Protein AF-A0A7S2RKH6-F1 (afdb_monomer)

Solvent-accessible surface area (backbone atoms only — not comparable to full-atom values): 11356 Å² total; per-residue (Å²): 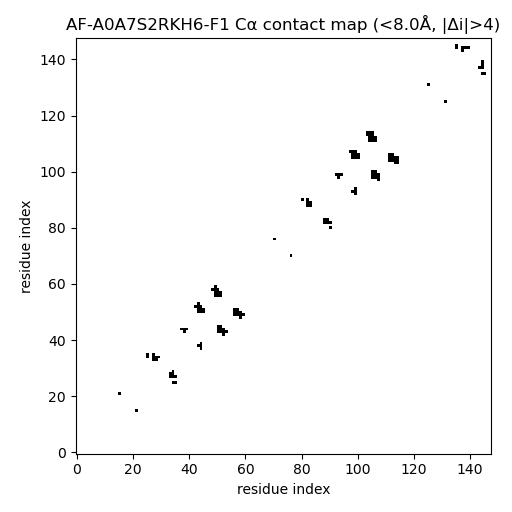131,78,86,83,70,88,76,87,88,72,98,67,88,88,84,88,81,69,94,60,96,80,84,89,86,78,84,54,61,90,87,86,85,40,72,87,82,85,84,50,97,89,58,56,44,73,57,98,70,30,36,43,47,93,96,44,76,44,77,74,89,78,85,91,75,97,77,86,87,82,87,80,68,90,62,96,80,85,89,86,81,87,55,57,89,82,78,85,36,68,90,83,86,83,43,96,90,58,57,42,68,58,86,73,32,40,39,50,94,94,46,78,44,71,70,88,76,87,89,78,94,79,86,89,85,87,80,69,95,61,94,81,84,87,87,82,85,68,75,92,87,56,100,76,60,91,83,129

pLDDT: mean 89.84, std 10.4, range [56.56, 98.19]

Secondary structure (DSSP, 8-state):
--TT-S----SS------SS-------PPSSSSS------SSS-EEETTEEEETTEEE--S----SS------SS-------PPTTTTSPPP---SSS-EEETTEEEETTEEE--S----SS------SS-------PPTTSTTS---

Organism: NCBI:txid96639

Radius of gyration: 27.75 Å; Cα contacts (8 Å, |Δi|>4): 72; chains: 1; bounding box: 60×33×78 Å

Mean predicted aligned error: 8.15 Å

Structure (mmCIF, N/CA/C/O backbone):
data_AF-A0A7S2RKH6-F1
#
_entry.id   AF-A0A7S2RKH6-F1
#
loop_
_atom_site.group_PDB
_atom_site.id
_atom_site.type_symbol
_atom_site.label_atom_id
_atom_site.label_alt_id
_atom_site.label_comp_id
_atom_site.label_asym_id
_atom_site.label_entity_id
_atom_site.label_seq_id
_atom_site.pdbx_PDB_ins_code
_atom_site.Cartn_x
_atom_site.Cartn_y
_atom_site.Cartn_z
_atom_site.occupancy
_atom_site.B_iso_or_equiv
_atom_site.auth_seq_id
_atom_site.auth_comp_id
_atom_site.auth_asym_id
_atom_site.auth_atom_id
_atom_site.pdbx_PDB_model_num
ATOM 1 N N . ALA A 1 1 ? -34.107 -0.001 30.013 1.00 65.44 1 ALA A N 1
ATOM 2 C CA . ALA A 1 1 ? -33.206 1.043 29.487 1.00 65.44 1 ALA A CA 1
ATOM 3 C C . ALA A 1 1 ? -32.558 1.769 30.657 1.00 65.44 1 ALA A C 1
ATOM 5 O O . ALA A 1 1 ? -33.254 2.081 31.615 1.00 65.44 1 ALA A O 1
ATOM 6 N N . LEU A 1 2 ? -31.252 2.020 30.593 1.00 78.12 2 LEU A N 1
ATOM 7 C CA . LEU A 1 2 ? -30.513 2.836 31.565 1.00 78.12 2 LEU A CA 1
ATOM 8 C C . LEU A 1 2 ? -30.603 4.318 31.151 1.00 78.12 2 LEU A C 1
ATOM 10 O O . LEU A 1 2 ? -29.608 4.949 30.822 1.00 78.12 2 LEU A O 1
ATOM 14 N N . SER A 1 3 ? -31.819 4.862 31.078 1.00 84.69 3 SER A N 1
ATOM 15 C CA . SER A 1 3 ? -32.124 6.112 30.358 1.00 84.69 3 SER A CA 1
ATOM 16 C C . SER A 1 3 ? -31.669 7.414 31.035 1.00 84.69 3 SER A C 1
ATOM 18 O O . SER A 1 3 ? -31.845 8.477 30.455 1.00 84.69 3 SER A O 1
ATOM 20 N N . ALA A 1 4 ? -31.112 7.354 32.246 1.00 89.50 4 ALA A N 1
ATOM 21 C CA . ALA A 1 4 ? -30.612 8.519 32.987 1.00 89.50 4 ALA A CA 1
ATOM 22 C C . ALA A 1 4 ? -29.146 8.363 33.437 1.00 89.50 4 ALA A C 1
ATOM 24 O O . ALA A 1 4 ? -28.660 9.149 34.247 1.00 89.50 4 ALA A O 1
ATOM 25 N N . VAL A 1 5 ? -28.445 7.334 32.948 1.00 88.19 5 VAL A N 1
ATOM 26 C CA . VAL A 1 5 ? -27.036 7.111 33.290 1.00 88.19 5 VAL A CA 1
ATOM 27 C C . VAL A 1 5 ? -26.170 8.089 32.506 1.00 88.19 5 VAL A C 1
ATOM 29 O O . VAL A 1 5 ? -26.175 8.080 31.279 1.00 88.19 5 VAL A O 1
ATOM 32 N N . THR A 1 6 ? -25.424 8.928 33.221 1.00 89.19 6 THR A N 1
ATOM 33 C CA . THR A 1 6 ? -24.491 9.905 32.637 1.00 89.19 6 THR A CA 1
ATOM 34 C C . THR A 1 6 ? -23.046 9.411 32.628 1.00 89.19 6 THR A C 1
ATOM 36 O O . THR A 1 6 ? -22.242 9.887 31.833 1.00 89.19 6 THR A O 1
ATOM 39 N N . SER A 1 7 ? -22.710 8.442 33.482 1.00 90.25 7 SER A N 1
ATOM 40 C CA . SER A 1 7 ? -21.422 7.754 33.492 1.00 90.25 7 SER A CA 1
ATOM 41 C C . SER A 1 7 ? -21.580 6.325 34.010 1.00 90.25 7 SER A C 1
ATOM 43 O O . SER A 1 7 ? -22.392 6.047 34.893 1.00 90.25 7 SER A O 1
ATOM 45 N N . LEU A 1 8 ? -20.796 5.409 33.448 1.00 90.00 8 LEU A N 1
ATOM 46 C CA . LEU A 1 8 ? -20.695 4.026 33.899 1.00 90.00 8 LEU A CA 1
ATOM 47 C C . LEU A 1 8 ? -19.213 3.691 34.052 1.00 90.00 8 LEU A C 1
ATOM 49 O O . LEU A 1 8 ? -18.454 3.814 33.096 1.00 90.00 8 LEU A O 1
ATOM 53 N N . ALA A 1 9 ? -18.810 3.281 35.252 1.00 92.31 9 ALA A N 1
ATOM 54 C CA . ALA A 1 9 ? -17.464 2.804 35.534 1.00 92.31 9 ALA A CA 1
ATOM 55 C C . ALA A 1 9 ? -17.520 1.308 35.857 1.00 92.31 9 ALA A C 1
ATOM 57 O O . ALA A 1 9 ? -18.330 0.880 36.680 1.00 92.31 9 ALA A O 1
ATOM 58 N N . ALA A 1 10 ? -16.649 0.527 35.224 1.00 92.69 10 ALA A N 1
ATOM 59 C CA . ALA A 1 10 ? -16.439 -0.883 35.521 1.00 92.69 10 ALA A CA 1
ATOM 60 C C . ALA A 1 10 ? -14.973 -1.085 35.921 1.00 92.69 10 ALA A C 1
ATOM 62 O O . ALA A 1 10 ? -14.078 -0.522 35.297 1.00 92.69 10 ALA A O 1
ATOM 63 N N . SER A 1 11 ? -14.718 -1.871 36.968 1.00 95.00 11 SER A N 1
ATOM 64 C CA . SER A 1 11 ? -13.356 -2.226 37.400 1.00 95.00 11 SER A CA 1
ATOM 65 C C . SER A 1 11 ? -12.803 -3.474 36.702 1.00 95.00 11 SER A C 1
ATOM 67 O O . SER A 1 11 ? -11.705 -3.913 37.025 1.00 95.00 11 SER A O 1
ATOM 69 N N . GLY A 1 12 ? -13.583 -4.079 35.805 1.00 94.62 12 GLY A N 1
ATOM 70 C CA . GLY A 1 12 ? -13.224 -5.271 35.044 1.00 94.62 12 GLY A CA 1
ATOM 71 C C . GLY A 1 12 ? -13.789 -5.202 33.630 1.00 94.62 12 GLY A C 1
ATOM 72 O O . GLY A 1 12 ? -14.069 -4.115 33.123 1.00 94.62 12 GLY A O 1
ATOM 73 N N . ASP A 1 13 ? -13.970 -6.368 33.019 1.00 94.38 13 ASP A N 1
ATOM 74 C CA . ASP A 1 13 ? -14.359 -6.472 31.615 1.00 94.38 13 ASP A CA 1
ATOM 75 C C . ASP A 1 13 ? -15.794 -6.002 31.353 1.00 94.38 13 ASP A C 1
ATOM 77 O O . ASP A 1 13 ? -16.709 -6.177 32.164 1.00 94.38 13 ASP A O 1
ATOM 81 N N . PHE A 1 14 ? -15.998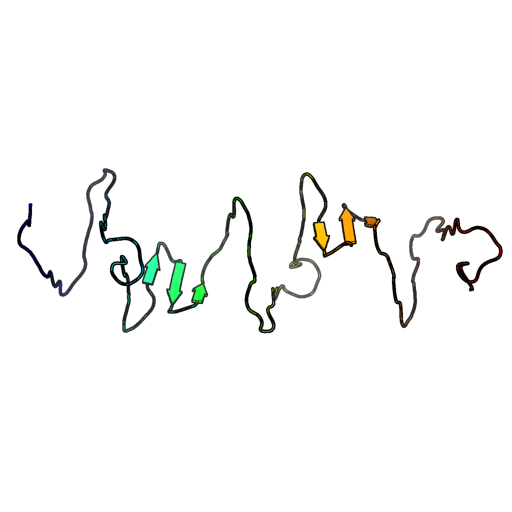 -5.465 30.153 1.00 93.31 14 PHE A N 1
ATOM 82 C CA . PHE A 1 14 ? -17.314 -5.245 29.572 1.00 93.31 14 PHE A CA 1
ATOM 83 C C . PHE A 1 14 ? -17.579 -6.342 28.534 1.00 93.31 14 PHE A C 1
ATOM 85 O O . PHE A 1 14 ? -16.880 -6.418 27.527 1.00 93.31 14 PHE A O 1
ATOM 92 N N . SER A 1 15 ? -18.564 -7.210 28.785 1.00 93.94 15 SER A N 1
ATOM 93 C CA . SER A 1 15 ? -18.824 -8.393 27.957 1.00 93.94 15 SER A CA 1
ATOM 94 C C . SER A 1 15 ? -20.173 -8.308 27.242 1.00 93.94 15 SER A C 1
ATOM 96 O O . SER A 1 15 ? -21.211 -8.082 27.865 1.00 93.94 15 SER A O 1
ATOM 98 N N . LEU A 1 16 ? -20.146 -8.513 25.927 1.00 94.69 16 LEU A N 1
ATOM 99 C CA . LEU A 1 16 ? -21.307 -8.670 25.060 1.00 94.69 16 LEU A CA 1
ATOM 100 C C . LEU A 1 16 ? -21.339 -10.149 24.637 1.00 94.69 16 LEU A C 1
ATOM 102 O O . LEU A 1 16 ? -20.467 -10.588 23.896 1.00 94.69 16 LEU A O 1
ATOM 106 N N . THR A 1 17 ? -22.274 -10.933 25.190 1.00 96.38 17 THR A N 1
ATOM 107 C CA . THR A 1 17 ? -22.257 -12.412 25.100 1.00 96.38 17 THR A CA 1
ATOM 108 C C . THR A 1 17 ? -23.450 -13.037 24.374 1.00 96.38 17 THR A C 1
ATOM 110 O O . THR A 1 17 ? -23.581 -14.261 24.363 1.00 96.38 17 THR A O 1
ATOM 113 N N . ASP A 1 18 ? -24.346 -12.230 23.803 1.00 96.25 18 ASP A N 1
ATOM 114 C CA . ASP A 1 18 ? -25.483 -12.759 23.046 1.00 96.25 18 ASP A CA 1
ATOM 115 C C . ASP A 1 18 ? -24.970 -13.388 21.744 1.00 96.25 18 ASP A C 1
ATOM 117 O O . ASP A 1 18 ? -24.034 -12.888 21.128 1.00 96.25 18 ASP A O 1
ATOM 121 N N . THR A 1 19 ? -25.574 -14.491 21.308 1.00 96.12 19 THR A N 1
ATOM 122 C CA . THR A 1 19 ? -25.202 -15.150 20.043 1.00 96.12 19 THR A CA 1
ATOM 123 C C . THR A 1 19 ? -25.689 -14.390 18.808 1.00 96.12 19 THR A C 1
ATOM 125 O O . THR A 1 19 ? -25.305 -14.712 17.685 1.00 96.12 19 THR A O 1
ATOM 128 N N . SER A 1 20 ? -26.586 -13.427 19.002 1.00 97.06 20 SER A N 1
ATOM 129 C CA . SER A 1 20 ? -27.1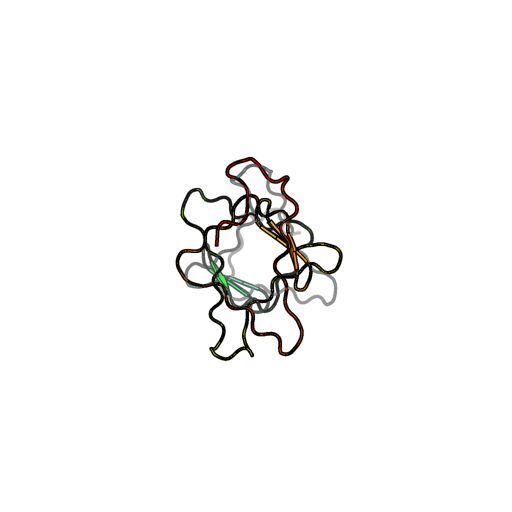13 -12.545 17.964 1.00 97.06 20 SER A CA 1
ATOM 130 C C . SER A 1 20 ? -26.147 -11.391 17.683 1.00 97.06 20 SER A C 1
ATOM 132 O O . SER A 1 20 ? -25.182 -11.173 18.407 1.00 97.06 20 SER A O 1
ATOM 134 N N . ALA A 1 21 ? -26.417 -10.603 16.640 1.00 96.19 21 ALA A N 1
ATOM 135 C CA . ALA A 1 21 ? -25.643 -9.394 16.379 1.00 96.19 21 ALA A CA 1
ATOM 136 C C . ALA A 1 21 ? -25.742 -8.416 17.562 1.00 96.19 21 ALA A C 1
ATOM 138 O O . ALA A 1 21 ? -26.839 -8.056 17.996 1.00 96.19 21 ALA A O 1
ATOM 139 N N . GLN A 1 22 ? -24.593 -7.961 18.053 1.00 96.81 22 GLN A N 1
ATOM 140 C CA . GLN A 1 22 ? -24.492 -6.960 19.109 1.00 96.81 22 GLN A CA 1
ATOM 141 C C . GLN A 1 22 ? -23.797 -5.721 18.560 1.00 96.81 22 GLN A C 1
ATOM 143 O O . GLN A 1 22 ? -22.879 -5.813 17.748 1.00 96.81 22 GLN A O 1
ATOM 148 N N . THR A 1 23 ? -24.250 -4.548 18.987 1.00 95.38 23 THR A N 1
ATOM 149 C CA . THR A 1 23 ? -23.755 -3.271 18.472 1.00 95.38 23 THR A CA 1
ATOM 150 C C . THR A 1 23 ? -23.544 -2.285 19.606 1.00 95.38 23 THR A C 1
ATOM 152 O O . THR A 1 23 ? -24.391 -2.162 20.491 1.00 95.38 23 THR A O 1
ATOM 155 N N . ILE A 1 24 ? -22.457 -1.520 19.527 1.00 93.56 24 ILE A N 1
ATOM 156 C CA . ILE A 1 24 ? -22.270 -0.295 20.304 1.00 93.56 24 ILE A CA 1
ATOM 157 C C . ILE A 1 24 ? -22.543 0.865 19.348 1.00 93.56 24 ILE A C 1
ATOM 159 O O . ILE A 1 24 ? -21.808 1.065 18.385 1.00 93.56 24 ILE A O 1
ATOM 163 N N . THR A 1 25 ? -23.625 1.605 19.581 1.00 92.62 25 THR A N 1
ATOM 164 C CA . THR A 1 25 ? -24.017 2.730 18.725 1.00 92.62 25 THR A CA 1
ATOM 165 C C . THR A 1 25 ? -23.767 4.041 19.446 1.00 92.62 25 THR A C 1
ATOM 167 O O . THR A 1 25 ? -24.329 4.292 20.509 1.00 92.62 25 THR A O 1
ATOM 170 N N . HIS A 1 26 ? -22.955 4.896 18.832 1.00 91.25 26 HIS A N 1
ATOM 171 C CA . HIS A 1 26 ? -22.755 6.270 19.261 1.00 91.25 26 HIS A CA 1
ATOM 172 C C . HIS A 1 26 ? -23.517 7.223 18.333 1.00 91.25 26 HIS A C 1
ATOM 174 O O . HIS A 1 26 ? -23.369 7.147 17.117 1.00 91.25 26 HIS A O 1
ATOM 180 N N . THR A 1 27 ? -24.327 8.119 18.899 1.00 88.44 27 THR A N 1
ATOM 181 C CA . THR A 1 27 ? -25.164 9.078 18.151 1.00 88.44 27 THR A CA 1
ATOM 182 C C . THR A 1 27 ? -24.696 10.526 18.330 1.00 88.44 27 THR A C 1
ATOM 184 O O . THR A 1 27 ? -25.514 11.445 18.324 1.00 88.44 27 THR A O 1
ATOM 187 N N . GLY A 1 28 ? -23.397 10.734 18.567 1.00 85.81 28 GLY A N 1
ATOM 188 C CA . GLY A 1 28 ? -22.807 12.069 18.678 1.00 85.81 28 GLY A CA 1
ATOM 189 C C . GLY A 1 28 ? -23.017 12.911 17.415 1.00 85.81 28 GLY A C 1
ATOM 190 O O . GLY A 1 28 ? -23.154 12.380 16.313 1.00 85.81 28 GLY A O 1
ATOM 191 N N . ALA A 1 29 ? -23.080 14.234 17.581 1.00 80.12 29 ALA A N 1
ATOM 192 C CA . ALA A 1 29 ? -23.249 15.162 16.466 1.00 80.12 29 ALA A CA 1
ATOM 193 C C . ALA A 1 29 ? -21.992 15.207 15.579 1.00 80.12 29 ALA A C 1
ATOM 195 O O . ALA A 1 29 ? -20.867 15.122 16.067 1.00 80.12 29 ALA A O 1
ATOM 196 N N . THR A 1 30 ? -22.175 15.396 14.272 1.00 79.19 30 THR A N 1
ATOM 197 C CA . THR A 1 30 ? -21.067 15.578 13.322 1.00 79.19 30 THR A CA 1
ATOM 198 C C . THR A 1 30 ? -20.306 16.877 13.612 1.00 79.19 30 THR A C 1
ATOM 200 O O . THR A 1 30 ? -20.951 17.918 13.738 1.00 79.19 30 THR A O 1
ATOM 203 N N . GLY A 1 31 ? -18.964 16.858 13.640 1.00 63.47 31 GLY A N 1
ATOM 204 C CA . GLY A 1 31 ? -18.160 18.096 13.623 1.00 63.47 31 GLY A CA 1
ATOM 205 C C . GLY A 1 31 ? -17.067 18.271 14.686 1.00 63.47 31 GLY A C 1
ATOM 206 O O . GLY A 1 31 ? -16.666 19.406 14.923 1.00 63.47 31 GLY A O 1
ATOM 207 N N . GLY A 1 32 ? -16.546 17.194 15.290 1.00 63.41 32 GLY A N 1
ATOM 208 C CA . GLY A 1 32 ? -15.176 17.208 15.838 1.00 63.41 32 GLY A CA 1
ATOM 209 C C . GLY A 1 32 ? -15.006 17.328 17.355 1.00 63.41 32 GLY A C 1
ATOM 210 O O . GLY A 1 32 ? -13.909 17.613 17.825 1.00 63.41 32 GLY A O 1
ATOM 211 N N . SER A 1 33 ? -16.050 17.128 18.161 1.00 70.31 33 SER A N 1
ATOM 212 C CA . SER A 1 33 ? -15.891 16.969 19.626 1.00 70.31 33 SER A CA 1
ATOM 213 C C . SER A 1 33 ? -16.886 15.994 20.255 1.00 70.31 33 SER A C 1
ATOM 215 O O . SER A 1 33 ? -16.986 15.886 21.474 1.00 70.31 33 SER A O 1
ATOM 217 N N . SER A 1 34 ? -17.650 15.285 19.433 1.00 86.25 34 SER A N 1
ATOM 218 C CA . SER A 1 34 ? -18.632 14.291 19.866 1.00 86.25 34 SER A CA 1
ATOM 219 C C . SER A 1 34 ? -18.393 13.011 19.085 1.00 86.25 34 SER A C 1
ATOM 221 O O . SER A 1 34 ? -19.309 12.475 18.469 1.00 86.25 34 SER A O 1
ATOM 223 N N . ASP A 1 35 ? -17.143 12.559 19.081 1.00 88.88 35 ASP A N 1
ATOM 224 C CA . ASP A 1 35 ? -16.738 11.324 18.423 1.00 88.88 35 ASP A CA 1
ATOM 225 C C . ASP A 1 35 ? -16.836 10.150 19.401 1.00 88.88 35 ASP A C 1
ATOM 227 O O . ASP A 1 35 ? -16.790 10.319 20.623 1.00 88.88 35 ASP A O 1
ATOM 231 N N . PHE A 1 36 ? -16.978 8.941 18.858 1.00 91.06 36 PHE A N 1
ATOM 232 C CA . PHE A 1 36 ? -16.846 7.734 19.660 1.00 91.06 36 PHE A CA 1
ATOM 233 C C . PHE A 1 36 ? -15.362 7.440 19.877 1.00 91.06 36 PHE A C 1
ATOM 235 O O . PHE A 1 36 ? -14.687 6.924 18.988 1.00 91.06 36 PHE A O 1
ATOM 242 N N . THR A 1 37 ? -14.854 7.778 21.057 1.00 91.62 37 THR A N 1
ATOM 243 C CA . THR A 1 37 ? -13.454 7.533 21.409 1.00 91.62 37 THR A CA 1
ATOM 244 C C . THR A 1 37 ? -13.315 6.212 22.151 1.00 91.62 37 THR A C 1
ATOM 246 O O . THR A 1 37 ? -13.860 6.045 23.241 1.00 91.62 37 THR A O 1
ATOM 249 N N . LEU A 1 38 ? -12.516 5.306 21.591 1.00 94.00 38 LEU A N 1
ATOM 250 C CA . LEU A 1 38 ? -11.987 4.142 22.291 1.00 94.00 38 LEU A CA 1
ATOM 251 C C . LEU A 1 38 ? -10.492 4.363 22.521 1.00 94.00 38 LEU A C 1
ATOM 253 O O . LEU A 1 38 ? -9.746 4.607 21.575 1.00 94.00 38 LEU A O 1
ATOM 257 N N . SER A 1 39 ? -10.054 4.313 23.774 1.00 94.94 39 SER A N 1
ATOM 258 C CA . SER A 1 39 ? -8.666 4.587 24.137 1.00 94.94 39 SER A CA 1
ATOM 259 C C . SER A 1 39 ? -8.182 3.660 25.243 1.00 94.94 39 SER A C 1
ATOM 261 O O . SER A 1 39 ? -8.958 3.133 26.038 1.00 94.94 39 SER A O 1
ATOM 263 N N . SER A 1 40 ? -6.866 3.480 25.287 1.00 95.69 40 SER A N 1
ATOM 264 C CA . SER A 1 40 ? -6.163 2.816 26.375 1.00 95.69 40 SER A CA 1
ATOM 265 C C . SER A 1 40 ? -5.028 3.731 26.830 1.00 95.69 40 SER A C 1
ATOM 267 O O . SER A 1 40 ? -4.245 4.215 26.018 1.00 95.69 40 SER A O 1
ATOM 269 N N . THR A 1 41 ? -4.949 4.002 28.132 1.00 95.12 41 THR A N 1
ATOM 270 C CA . THR A 1 41 ? -3.953 4.918 28.716 1.00 95.12 41 THR A CA 1
ATOM 271 C C . THR A 1 41 ? -2.616 4.248 29.012 1.00 95.12 41 THR A C 1
ATOM 273 O O . THR A 1 41 ? -1.617 4.929 29.224 1.00 95.12 41 THR A O 1
ATOM 276 N N . ASN A 1 42 ? -2.592 2.915 29.063 1.00 94.25 42 ASN A N 1
ATOM 277 C CA . ASN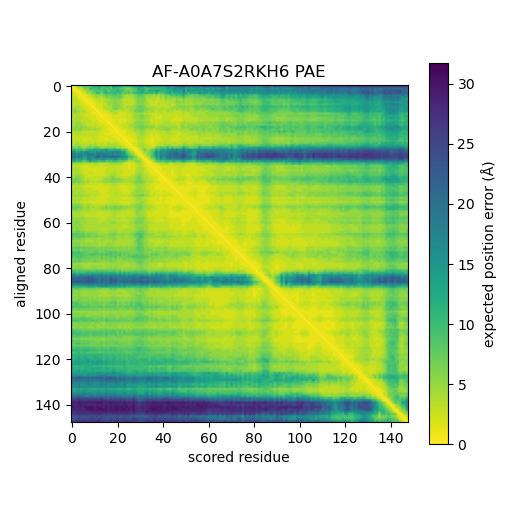 A 1 42 ? -1.433 2.125 29.484 1.00 94.25 42 ASN A CA 1
ATOM 278 C C . ASN A 1 42 ? -1.067 1.032 28.462 1.00 94.25 42 ASN A C 1
ATOM 280 O O . ASN A 1 42 ? -0.416 0.053 28.820 1.00 94.25 42 ASN A O 1
ATOM 284 N N . GLY A 1 43 ? -1.488 1.182 27.202 1.00 94.81 43 GLY A N 1
ATOM 285 C CA . GLY A 1 43 ? -1.241 0.216 26.128 1.00 94.81 43 GLY A CA 1
ATOM 286 C C . GLY A 1 43 ? -2.075 0.497 24.878 1.00 94.81 43 GLY A C 1
ATOM 287 O O . GLY A 1 43 ? -2.711 1.543 24.786 1.00 94.81 43 GLY A O 1
ATOM 288 N N . CYS A 1 44 ? -2.122 -0.459 23.952 1.00 96.69 44 CYS A N 1
ATOM 289 C CA . CYS A 1 44 ? -2.866 -0.347 22.695 1.00 96.69 44 CYS A CA 1
ATOM 290 C C . CYS A 1 44 ? -4.344 -0.737 22.852 1.00 96.69 44 CYS A C 1
ATOM 292 O O . CYS A 1 44 ? -4.694 -1.555 23.705 1.00 96.69 44 CYS A O 1
ATOM 294 N N . VAL A 1 45 ? -5.193 -0.251 21.946 1.00 97.81 45 VAL A N 1
ATOM 295 C CA . VAL A 1 45 ? -6.494 -0.886 21.687 1.00 97.81 45 VAL A CA 1
ATOM 296 C C . VAL A 1 45 ? -6.254 -2.101 20.786 1.00 97.81 45 VAL A C 1
ATOM 298 O O . VAL A 1 45 ? -5.586 -1.993 19.756 1.00 97.81 45 VAL A O 1
ATOM 301 N N . LEU A 1 46 ? -6.763 -3.265 21.194 1.00 97.19 46 LEU A N 1
ATOM 302 C CA . LEU A 1 46 ? -6.642 -4.530 20.468 1.00 97.19 46 LEU A CA 1
ATOM 303 C C . LEU A 1 46 ? -7.988 -4.900 19.847 1.00 97.19 46 LEU A C 1
ATOM 305 O O . LEU A 1 46 ? -8.984 -5.003 20.558 1.00 97.19 46 LEU A O 1
ATOM 309 N N . VAL A 1 47 ? -7.990 -5.130 18.538 1.00 97.00 47 VAL A N 1
ATOM 310 C CA . VAL A 1 47 ? -9.169 -5.523 17.750 1.00 97.00 47 VAL A CA 1
ATOM 311 C C . VAL A 1 47 ? -8.747 -6.754 16.962 1.00 97.00 47 VAL A C 1
ATOM 313 O O . VAL A 1 47 ? -7.950 -6.655 16.031 1.00 97.00 47 VAL A O 1
ATOM 316 N N . GLU A 1 48 ? -9.146 -7.935 17.442 1.00 96.06 48 GLU A N 1
ATOM 317 C CA . GLU A 1 48 ? -8.846 -9.221 16.792 1.00 96.06 48 GLU A CA 1
ATOM 318 C C . GLU A 1 48 ? -7.333 -9.433 16.547 1.00 96.06 48 GLU A C 1
ATOM 320 O O . GLU A 1 48 ? -6.908 -10.084 15.595 1.00 96.06 48 GLU A O 1
ATOM 325 N N . GLY A 1 49 ? -6.492 -8.873 17.425 1.00 95.69 49 GLY A N 1
ATOM 326 C CA . GLY A 1 49 ? -5.028 -8.939 17.346 1.00 95.69 49 GLY A CA 1
ATOM 327 C C . GLY A 1 49 ? -4.359 -7.772 16.609 1.00 95.69 49 GLY A C 1
ATOM 328 O O . GLY A 1 49 ? -3.156 -7.563 16.805 1.00 95.69 49 GLY A O 1
ATOM 329 N N . VAL A 1 50 ? -5.113 -6.968 15.852 1.00 98.00 50 VAL A N 1
ATOM 330 C CA . VAL A 1 50 ? -4.642 -5.685 15.307 1.00 98.00 50 VAL A CA 1
ATOM 331 C C . VAL A 1 50 ? -4.443 -4.708 16.460 1.00 98.00 50 VAL A C 1
ATOM 333 O O . VAL A 1 50 ? -5.293 -4.594 17.347 1.00 98.00 50 VAL A O 1
ATOM 336 N N . ARG A 1 51 ? -3.302 -4.016 16.465 1.00 97.75 51 ARG A N 1
ATOM 337 C CA . ARG A 1 51 ? -2.938 -3.058 17.516 1.00 97.75 51 ARG A CA 1
ATOM 338 C C . ARG A 1 51 ? -3.074 -1.635 17.004 1.00 97.75 51 ARG A C 1
ATOM 340 O O . ARG A 1 51 ? -2.384 -1.273 16.052 1.00 97.75 51 ARG A O 1
ATOM 347 N N . PHE A 1 52 ? -3.893 -0.844 17.687 1.00 98.00 52 PHE A N 1
ATOM 348 C CA . PHE A 1 52 ? -4.008 0.601 17.509 1.00 98.00 52 PHE A CA 1
ATOM 349 C C . PHE A 1 52 ? -3.282 1.296 18.663 1.00 98.00 52 PHE A C 1
ATOM 351 O O . PHE A 1 52 ? -3.705 1.191 19.820 1.00 98.00 52 PHE A O 1
ATOM 358 N N . ASP A 1 53 ? -2.172 1.963 18.351 1.00 97.00 53 ASP A N 1
ATOM 359 C CA . ASP A 1 53 ? -1.294 2.615 19.326 1.00 97.00 53 ASP A CA 1
ATOM 360 C C . ASP A 1 53 ? -1.021 4.064 18.912 1.00 97.00 53 ASP A C 1
ATOM 362 O O . ASP A 1 53 ? -0.163 4.348 18.070 1.00 97.00 53 ASP A O 1
ATOM 366 N N . GLY A 1 54 ? -1.823 4.986 19.451 1.00 94.25 54 GLY A N 1
ATOM 367 C CA . GLY A 1 54 ? -1.800 6.394 19.060 1.00 94.25 54 GLY A CA 1
ATOM 368 C C . GLY A 1 54 ? -2.009 6.564 17.553 1.00 94.25 54 GLY A C 1
ATOM 369 O O . GLY A 1 54 ? -3.089 6.295 17.034 1.00 94.25 54 GLY A O 1
ATOM 370 N N . ASN A 1 55 ? -0.961 7.007 16.852 1.00 93.00 55 ASN A N 1
ATOM 371 C CA . ASN A 1 55 ? -0.960 7.236 15.403 1.00 93.00 55 ASN A CA 1
ATOM 372 C C . ASN A 1 55 ? -0.470 6.031 14.576 1.00 93.00 55 ASN A C 1
ATOM 374 O O . ASN A 1 55 ? -0.318 6.157 13.363 1.00 93.00 55 ASN A O 1
ATOM 378 N N . SER A 1 56 ? -0.186 4.889 15.208 1.00 96.06 56 SER A N 1
ATOM 379 C CA . SER A 1 56 ? 0.334 3.690 14.543 1.00 96.06 56 SER A CA 1
ATOM 380 C C . SER A 1 56 ? -0.675 2.547 14.551 1.00 96.06 56 SER A C 1
ATOM 382 O O . SER A 1 56 ? -1.387 2.326 15.533 1.00 96.06 56 SER A O 1
ATOM 384 N N . VAL A 1 57 ? -0.676 1.766 13.469 1.00 97.25 57 VAL A N 1
ATOM 385 C CA . VAL A 1 57 ? -1.403 0.496 13.378 1.00 97.25 57 VAL A CA 1
ATOM 386 C C . VAL A 1 57 ? -0.419 -0.608 13.004 1.00 97.25 57 VAL A C 1
ATOM 388 O O . VAL A 1 57 ? 0.420 -0.422 12.124 1.00 97.25 57 VAL A O 1
ATOM 391 N N . SER A 1 58 ? -0.484 -1.750 13.689 1.00 97.50 58 SER A N 1
ATOM 392 C CA . SER A 1 58 ? 0.450 -2.867 13.482 1.00 97.50 58 SER A CA 1
ATOM 393 C C . SER A 1 58 ? -0.216 -4.239 13.632 1.00 97.50 58 SER A C 1
ATOM 395 O O . SER A 1 58 ? -1.386 -4.339 14.004 1.00 97.50 58 SER A O 1
ATOM 397 N N . ALA A 1 59 ? 0.549 -5.299 13.334 1.00 97.56 59 ALA A N 1
ATOM 398 C CA . ALA A 1 59 ? 0.103 -6.698 13.312 1.00 97.56 59 ALA A CA 1
ATOM 399 C C . ALA A 1 59 ? -0.992 -7.008 12.269 1.00 97.56 59 ALA A C 1
ATOM 401 O O . ALA A 1 59 ? -1.729 -7.981 12.404 1.00 97.56 59 ALA A O 1
ATOM 402 N N . ILE A 1 60 ? -1.085 -6.190 11.216 1.00 96.88 60 ILE A N 1
ATOM 403 C CA . ILE A 1 60 ? -1.971 -6.444 10.081 1.00 96.88 60 ILE A CA 1
ATOM 404 C C . ILE A 1 60 ? -1.309 -7.452 9.135 1.00 96.88 60 ILE A C 1
ATOM 406 O O . ILE A 1 60 ? -0.182 -7.237 8.697 1.00 96.88 60 ILE A O 1
ATOM 410 N N . ASN A 1 61 ? -2.032 -8.516 8.776 1.00 95.25 61 ASN A N 1
ATOM 411 C CA . ASN A 1 61 ? -1.563 -9.504 7.797 1.00 95.25 61 ASN A CA 1
ATOM 412 C C . ASN A 1 61 ? -1.929 -9.129 6.353 1.00 95.25 61 ASN A C 1
ATOM 414 O O . ASN A 1 61 ? -1.165 -9.385 5.427 1.00 95.25 61 ASN A O 1
ATOM 418 N N . THR A 1 62 ? -3.116 -8.558 6.136 1.00 96.12 62 THR A N 1
ATOM 419 C CA . THR A 1 62 ? -3.624 -8.191 4.806 1.00 96.12 62 THR A CA 1
ATOM 420 C C . THR A 1 62 ? -4.515 -6.963 4.928 1.00 96.12 62 THR A C 1
ATOM 422 O O . THR A 1 62 ? -5.325 -6.881 5.850 1.00 96.12 62 THR A O 1
ATOM 425 N N . ILE A 1 63 ? -4.356 -6.020 4.001 1.00 96.31 63 ILE A N 1
ATOM 426 C CA . ILE A 1 63 ? -5.216 -4.844 3.853 1.00 96.31 63 ILE A CA 1
ATOM 427 C C . ILE A 1 63 ? -5.896 -4.968 2.491 1.00 96.31 63 ILE A C 1
ATOM 429 O O . ILE A 1 63 ? -5.208 -5.043 1.476 1.00 96.31 63 ILE A O 1
ATOM 433 N N . ASP A 1 64 ? -7.227 -4.991 2.479 1.00 97.19 64 ASP A N 1
ATOM 434 C CA . ASP A 1 64 ? -8.036 -4.904 1.262 1.00 97.19 64 ASP A CA 1
ATOM 435 C C . ASP A 1 64 ? -8.607 -3.482 1.151 1.00 97.19 64 ASP A C 1
ATOM 437 O O . ASP A 1 64 ? -9.243 -2.987 2.085 1.00 97.19 64 ASP A O 1
ATOM 441 N N . VAL A 1 65 ? -8.329 -2.802 0.037 1.00 96.81 65 VAL A N 1
ATOM 442 C CA . VAL A 1 65 ? -8.729 -1.411 -0.212 1.00 96.81 65 VAL A CA 1
ATOM 443 C C . VAL A 1 65 ? -9.524 -1.361 -1.508 1.00 96.81 65 VAL A C 1
ATOM 445 O O . VAL A 1 65 ? -8.997 -1.633 -2.581 1.00 96.81 65 VAL A O 1
ATOM 448 N N . SER A 1 66 ? -10.790 -0.954 -1.424 1.00 96.62 66 SER A N 1
ATOM 449 C CA . SER A 1 66 ? -11.708 -0.922 -2.571 1.00 96.62 66 SER A CA 1
ATOM 450 C C . SER A 1 66 ? -11.542 0.289 -3.493 1.00 96.62 66 SER A C 1
ATOM 452 O O . SER A 1 66 ? -12.167 0.343 -4.550 1.00 96.62 66 SER A O 1
ATOM 454 N N . ASN A 1 67 ? -10.748 1.281 -3.086 1.00 96.38 67 ASN A N 1
ATOM 455 C CA . ASN A 1 67 ? -10.546 2.515 -3.835 1.00 96.38 67 ASN A CA 1
ATOM 456 C C . ASN A 1 67 ? -9.074 2.955 -3.787 1.00 96.38 67 ASN A C 1
ATOM 458 O O . ASN A 1 67 ? -8.214 2.285 -4.349 1.00 96.38 67 ASN A O 1
ATOM 462 N N . THR A 1 68 ? -8.764 4.072 -3.128 1.00 96.38 68 THR A N 1
ATOM 463 C CA . THR A 1 68 ? -7.447 4.711 -3.179 1.00 96.38 68 THR A CA 1
ATOM 464 C C . THR A 1 68 ? -6.725 4.680 -1.836 1.00 96.38 68 THR A C 1
ATOM 466 O O . THR A 1 68 ? -7.337 4.776 -0.773 1.00 96.38 68 THR A O 1
ATOM 469 N N . ILE A 1 69 ? -5.394 4.605 -1.900 1.00 96.25 69 ILE A N 1
ATOM 470 C CA . ILE A 1 69 ? -4.485 4.911 -0.790 1.00 96.25 69 ILE A CA 1
ATOM 471 C C . ILE A 1 69 ? -3.898 6.297 -1.071 1.00 96.25 69 ILE A C 1
ATOM 473 O O . ILE A 1 69 ? -3.365 6.528 -2.153 1.00 96.25 69 ILE A O 1
ATOM 477 N N . SER A 1 70 ? -4.008 7.221 -0.115 1.00 96.31 70 SER A N 1
ATOM 478 C CA . SER A 1 70 ? -3.511 8.596 -0.248 1.00 96.31 70 SER A CA 1
ATOM 479 C C . SER A 1 70 ? -2.371 8.854 0.734 1.00 96.31 70 SER A C 1
ATOM 481 O O . SER A 1 70 ? -2.543 8.681 1.937 1.00 96.31 70 SER A O 1
ATOM 483 N N . LEU A 1 71 ? -1.232 9.315 0.217 1.00 96.19 71 LEU A N 1
ATOM 484 C CA . LEU A 1 71 ? -0.064 9.762 0.979 1.00 96.19 71 LEU A CA 1
ATOM 485 C C . LEU A 1 71 ? 0.054 11.287 0.835 1.00 96.19 71 LEU A C 1
ATOM 487 O O . LEU A 1 71 ? 0.720 11.790 -0.068 1.00 96.19 71 LEU A O 1
ATOM 491 N N . SER A 1 72 ? -0.669 12.032 1.672 1.00 96.06 72 SER A N 1
ATOM 492 C CA . SER A 1 72 ? -0.906 13.474 1.488 1.00 96.06 72 SER A CA 1
ATOM 493 C C . SER A 1 72 ? -0.046 14.400 2.353 1.00 96.06 72 SER A C 1
ATOM 495 O O . SER A 1 72 ? -0.277 15.608 2.340 1.00 96.06 72 SER A O 1
ATOM 497 N N . ASP A 1 73 ? 0.892 13.869 3.139 1.00 96.12 73 ASP A N 1
ATOM 498 C CA . ASP A 1 73 ? 1.806 14.713 3.916 1.00 96.12 73 ASP A CA 1
ATOM 499 C C . ASP A 1 73 ? 2.742 15.500 2.975 1.00 96.12 73 ASP A C 1
ATOM 501 O O . ASP A 1 73 ? 3.114 15.029 1.898 1.00 96.12 73 ASP A O 1
ATOM 505 N N . THR A 1 74 ? 3.118 16.719 3.358 1.00 96.06 74 THR A N 1
ATOM 506 C CA . THR A 1 74 ? 4.093 17.528 2.609 1.00 96.06 74 THR A CA 1
ATOM 507 C C . THR A 1 74 ? 5.534 17.145 2.932 1.00 96.06 74 THR A C 1
ATOM 509 O O . THR A 1 74 ? 6.451 17.512 2.192 1.00 96.06 74 THR A O 1
ATOM 512 N N . ALA A 1 75 ? 5.751 16.415 4.026 1.00 9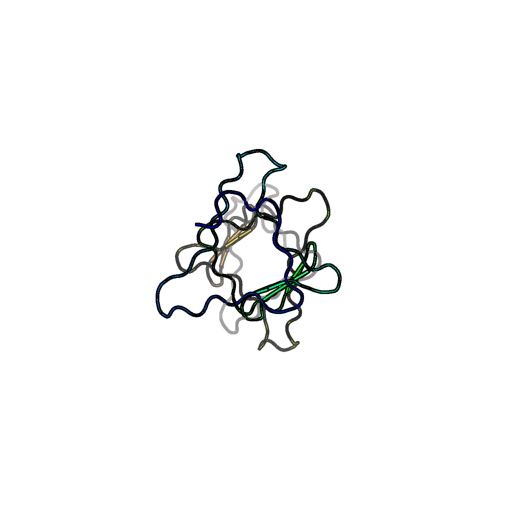6.50 75 ALA A N 1
ATOM 513 C CA . ALA A 1 75 ? 7.031 15.822 4.364 1.00 96.50 75 ALA A CA 1
ATOM 514 C C . ALA A 1 75 ? 7.369 14.632 3.447 1.00 96.50 75 ALA A C 1
ATOM 516 O O . ALA A 1 75 ? 6.548 14.135 2.676 1.00 96.50 75 ALA A O 1
ATOM 517 N N . ALA A 1 76 ? 8.611 14.152 3.542 1.00 95.31 76 ALA A N 1
ATOM 518 C CA . ALA A 1 76 ? 9.023 12.939 2.851 1.00 95.31 76 ALA A CA 1
ATOM 519 C C . ALA A 1 76 ? 8.196 11.739 3.341 1.00 95.31 76 ALA A C 1
ATOM 521 O O . ALA A 1 76 ? 8.138 11.460 4.538 1.00 95.31 76 ALA A O 1
ATOM 522 N N . GLN A 1 77 ? 7.598 11.015 2.400 1.00 96.94 77 GLN A N 1
ATOM 523 C CA . GLN A 1 77 ? 6.804 9.816 2.652 1.00 96.94 77 GLN A CA 1
ATOM 524 C C . GLN A 1 77 ? 7.442 8.633 1.928 1.00 96.94 77 GLN A C 1
ATOM 526 O O . GLN A 1 77 ? 8.037 8.794 0.862 1.00 96.94 77 GLN A O 1
ATOM 531 N N . THR A 1 78 ? 7.340 7.439 2.509 1.00 96.00 78 THR A N 1
ATOM 532 C CA . THR A 1 78 ? 7.954 6.233 1.947 1.00 96.00 78 THR A CA 1
ATOM 533 C C . THR A 1 78 ? 7.043 5.022 2.094 1.00 96.00 78 THR A C 1
ATOM 535 O O . THR A 1 78 ? 6.327 4.869 3.082 1.00 96.00 78 THR A O 1
ATOM 538 N N . ILE A 1 79 ? 7.114 4.126 1.109 1.00 95.44 79 ILE A N 1
ATOM 539 C CA . ILE A 1 79 ? 6.611 2.755 1.204 1.00 95.44 79 ILE A CA 1
ATOM 540 C C . ILE A 1 79 ? 7.847 1.863 1.249 1.00 95.44 79 ILE A C 1
ATOM 542 O O . ILE A 1 79 ? 8.580 1.766 0.267 1.00 95.44 79 ILE A O 1
ATOM 546 N N . THR A 1 80 ? 8.118 1.258 2.406 1.00 95.00 80 THR A N 1
ATOM 547 C CA . THR A 1 80 ? 9.333 0.458 2.614 1.00 95.00 80 THR A CA 1
ATOM 548 C C . THR A 1 80 ? 8.988 -1.020 2.694 1.00 95.00 80 THR A C 1
ATOM 550 O O . THR A 1 80 ? 8.192 -1.434 3.533 1.00 95.00 80 THR A O 1
ATOM 553 N N . HIS A 1 81 ? 9.638 -1.823 1.855 1.00 93.88 81 HIS A N 1
ATOM 554 C CA . HIS A 1 81 ? 9.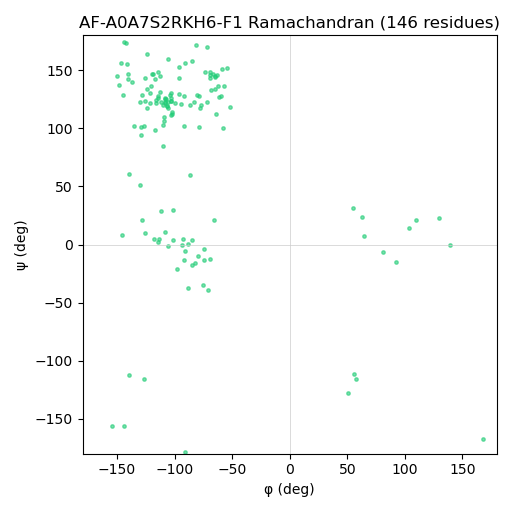594 -3.277 1.925 1.00 93.88 81 HIS A CA 1
ATOM 555 C C . HIS A 1 81 ? 10.953 -3.813 2.391 1.00 93.88 81 HIS A C 1
ATOM 557 O O . HIS A 1 81 ? 11.969 -3.579 1.742 1.00 93.88 81 HIS A O 1
ATOM 563 N N . THR A 1 82 ? 10.976 -4.529 3.518 1.00 91.00 82 THR A N 1
ATOM 564 C CA . THR A 1 82 ? 12.199 -5.076 4.140 1.00 91.00 82 THR A CA 1
ATOM 565 C C . THR A 1 82 ? 12.389 -6.568 3.850 1.00 91.00 82 THR A C 1
ATOM 567 O O . THR A 1 82 ? 12.903 -7.299 4.697 1.00 91.00 82 THR A O 1
ATOM 570 N N . GLY A 1 83 ? 11.903 -7.042 2.699 1.00 87.81 83 GLY A N 1
ATOM 571 C CA . GLY A 1 83 ? 11.989 -8.448 2.304 1.00 87.81 83 GLY A CA 1
ATOM 572 C C . GLY A 1 83 ? 13.419 -9.002 2.334 1.00 87.81 83 GLY A C 1
ATOM 573 O O . GLY A 1 83 ? 14.397 -8.265 2.197 1.00 87.81 83 GLY A O 1
ATOM 574 N N . ALA A 1 84 ? 13.543 -10.313 2.559 1.00 83.81 84 ALA A N 1
ATOM 575 C CA . ALA A 1 84 ? 14.834 -10.994 2.602 1.00 83.81 84 ALA A CA 1
ATOM 576 C C . ALA A 1 84 ? 15.552 -10.927 1.243 1.00 83.81 84 ALA A C 1
ATOM 578 O O . ALA A 1 84 ? 14.929 -10.995 0.185 1.00 83.81 84 ALA A O 1
ATOM 579 N N . THR A 1 85 ? 16.881 -10.838 1.267 1.00 78.50 85 THR A N 1
ATOM 580 C CA . THR A 1 85 ? 17.687 -10.843 0.043 1.00 78.50 85 THR A CA 1
ATOM 581 C C . THR A 1 85 ? 17.567 -12.188 -0.688 1.00 78.50 85 THR A C 1
ATOM 583 O O . THR A 1 85 ? 17.503 -13.241 -0.058 1.00 78.50 85 THR A O 1
ATOM 586 N N . GLY A 1 86 ? 17.565 -12.170 -2.027 1.00 68.44 86 GLY A N 1
ATOM 587 C CA . GLY A 1 86 ? 17.632 -13.394 -2.843 1.00 68.44 86 GLY A CA 1
ATOM 588 C C . GLY A 1 86 ? 16.362 -13.787 -3.608 1.00 68.44 86 GLY A C 1
ATOM 589 O O . GLY A 1 86 ? 16.230 -14.951 -3.973 1.00 68.44 86 GLY A O 1
ATOM 590 N N . GLY A 1 87 ? 15.441 -12.853 -3.870 1.00 69.12 87 GLY A N 1
ATOM 591 C CA . GLY A 1 87 ? 14.381 -13.007 -4.882 1.00 69.12 87 GLY A CA 1
ATOM 592 C C . GLY A 1 87 ? 13.143 -13.807 -4.4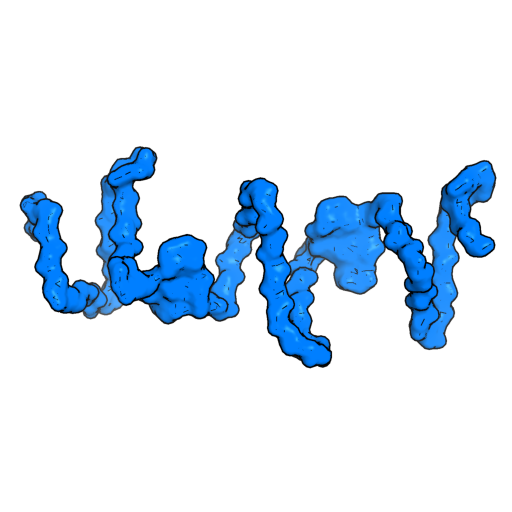64 1.00 69.12 87 GLY A C 1
ATOM 593 O O . GLY A 1 87 ? 12.172 -13.880 -5.206 1.00 69.12 87 GLY A O 1
ATOM 594 N N . SER A 1 88 ? 13.141 -14.418 -3.274 1.00 79.94 88 SER A N 1
ATOM 595 C CA . SER A 1 88 ? 11.948 -15.102 -2.742 1.00 79.94 88 SER A CA 1
ATOM 596 C C . SER A 1 88 ? 11.064 -14.193 -1.881 1.00 79.94 88 SER A C 1
ATOM 598 O O . SER A 1 88 ? 10.003 -14.622 -1.431 1.00 79.94 88 SER A O 1
ATOM 600 N N . ALA A 1 89 ? 11.511 -12.967 -1.611 1.00 89.75 89 ALA A N 1
ATOM 601 C CA . ALA A 1 89 ? 10.831 -11.998 -0.765 1.00 89.75 89 ALA A CA 1
ATOM 602 C C . ALA A 1 89 ? 10.953 -10.612 -1.406 1.00 89.75 89 ALA A C 1
ATOM 604 O O . ALA A 1 89 ? 11.544 -9.706 -0.826 1.00 89.75 89 ALA A O 1
ATOM 605 N N . ASP A 1 90 ? 10.421 -10.480 -2.621 1.00 90.69 90 ASP A N 1
ATOM 606 C CA . ASP A 1 90 ? 10.397 -9.229 -3.379 1.00 90.69 90 ASP A CA 1
ATOM 607 C C . ASP A 1 90 ? 9.058 -8.503 -3.202 1.00 90.69 90 ASP A C 1
ATOM 609 O O . ASP A 1 90 ? 8.015 -9.120 -2.976 1.00 90.69 90 ASP A O 1
ATOM 613 N N . LEU A 1 91 ? 9.078 -7.175 -3.343 1.00 92.81 91 LEU A N 1
ATOM 614 C CA . LEU A 1 91 ? 7.850 -6.391 -3.439 1.00 92.81 91 LEU A CA 1
ATOM 615 C C . LEU A 1 91 ? 7.290 -6.523 -4.856 1.00 92.81 91 LEU A C 1
ATOM 617 O O . LEU A 1 91 ? 7.915 -6.074 -5.814 1.00 92.81 91 LEU A O 1
ATOM 621 N N . THR A 1 92 ? 6.091 -7.083 -4.982 1.00 93.56 92 THR A N 1
ATOM 622 C CA . THR A 1 92 ? 5.355 -7.091 -6.252 1.00 93.56 92 THR A CA 1
ATOM 623 C C . THR A 1 92 ? 4.305 -5.985 -6.247 1.00 93.56 92 THR A C 1
ATOM 625 O O . THR A 1 92 ? 3.410 -5.985 -5.406 1.00 93.56 92 THR A O 1
ATOM 628 N N . VAL A 1 93 ? 4.387 -5.070 -7.215 1.00 95.69 93 VAL A N 1
ATOM 629 C CA . VAL A 1 93 ? 3.333 -4.092 -7.527 1.00 95.69 93 VAL A CA 1
ATOM 630 C C . VAL A 1 93 ? 2.766 -4.463 -8.890 1.00 95.69 93 VAL A C 1
ATOM 632 O O . VAL A 1 93 ? 3.513 -4.575 -9.859 1.00 95.69 93 VAL A O 1
ATOM 635 N N . SER A 1 94 ? 1.460 -4.713 -8.969 1.00 96.31 94 SER A N 1
ATOM 636 C CA . SER A 1 94 ? 0.831 -5.210 -10.195 1.00 96.31 94 SER A CA 1
ATOM 637 C C . SER A 1 94 ? -0.586 -4.680 -10.365 1.00 96.31 94 SER A C 1
ATOM 639 O O . SER A 1 94 ? -1.247 -4.310 -9.396 1.00 96.31 94 SER A O 1
ATOM 641 N N . SER A 1 95 ? -1.040 -4.659 -11.615 1.00 97.19 95 SER A N 1
ATOM 642 C CA . SER A 1 95 ? -2.417 -4.368 -11.993 1.00 97.19 95 SER A CA 1
ATOM 643 C C . SER A 1 95 ? -2.920 -5.515 -12.864 1.00 97.19 95 SER A C 1
ATOM 645 O O . SER A 1 95 ? -2.298 -5.852 -13.868 1.00 97.19 95 SER A O 1
ATOM 647 N N . THR A 1 96 ? -4.018 -6.155 -12.461 1.00 96.38 96 THR A N 1
ATOM 648 C CA . THR A 1 96 ? -4.527 -7.365 -13.135 1.00 96.38 96 THR A CA 1
ATOM 649 C C . THR A 1 96 ? -5.217 -7.048 -14.459 1.00 96.38 96 THR A C 1
ATOM 651 O O . THR A 1 96 ? -5.157 -7.833 -15.401 1.00 96.38 96 THR A O 1
ATOM 654 N N . ASN A 1 97 ? -5.903 -5.906 -14.528 1.00 95.81 97 ASN A N 1
ATOM 655 C CA . ASN A 1 97 ? -6.718 -5.512 -15.680 1.00 95.81 97 ASN A CA 1
ATOM 656 C C . ASN A 1 97 ? -6.178 -4.273 -16.405 1.00 95.81 97 ASN A C 1
ATOM 658 O O . ASN A 1 97 ? -6.807 -3.798 -17.348 1.00 95.81 97 ASN A O 1
ATOM 662 N N . GLY A 1 98 ? -5.043 -3.738 -15.963 1.00 96.19 98 GLY A N 1
ATOM 663 C CA . GLY A 1 98 ? -4.433 -2.545 -16.525 1.00 96.19 98 GLY A CA 1
ATOM 664 C C . GLY A 1 98 ? -2.934 -2.526 -16.275 1.00 96.19 98 GLY A C 1
ATOM 665 O O . GLY A 1 98 ? -2.305 -3.559 -16.069 1.00 96.19 98 GLY A O 1
ATOM 666 N N . CYS A 1 99 ? -2.362 -1.332 -16.290 1.00 97.00 99 CYS A N 1
ATOM 667 C CA . CYS A 1 99 ? -0.934 -1.129 -16.083 1.00 97.00 99 CYS A CA 1
ATOM 668 C C . CYS A 1 99 ? -0.668 -0.549 -14.701 1.00 97.00 99 CYS A C 1
ATOM 670 O O . CYS A 1 99 ? -1.558 0.044 -14.085 1.00 97.00 99 CYS A O 1
ATOM 672 N N . VAL A 1 100 ? 0.563 -0.707 -14.225 1.00 98.12 100 VAL A N 1
ATOM 673 C CA . VAL A 1 100 ? 1.053 0.117 -13.120 1.00 98.12 100 VAL A CA 1
ATOM 674 C C . VAL A 1 100 ? 1.544 1.421 -13.738 1.00 98.12 100 VAL A C 1
ATOM 676 O O . VAL A 1 100 ? 2.381 1.401 -14.640 1.00 98.12 100 VAL A O 1
ATOM 679 N N . LEU A 1 101 ? 0.978 2.535 -13.285 1.00 97.75 101 LEU A N 1
ATOM 680 C CA . LEU A 1 101 ? 1.390 3.875 -13.686 1.00 97.75 101 LEU A CA 1
ATOM 681 C C . LEU A 1 101 ? 2.214 4.489 -12.558 1.00 97.75 101 LEU A C 1
ATOM 683 O O . LEU A 1 101 ? 1.797 4.451 -11.398 1.00 97.75 101 LEU A O 1
ATOM 687 N N . VAL A 1 102 ? 3.372 5.034 -12.907 1.00 96.81 102 VAL A N 1
ATOM 688 C CA . VAL A 1 102 ? 4.229 5.811 -12.008 1.00 96.81 102 VAL A CA 1
ATOM 689 C C . VAL A 1 102 ? 4.483 7.126 -12.725 1.00 96.81 102 VAL A C 1
ATOM 691 O O . VAL A 1 102 ? 5.208 7.163 -13.718 1.00 96.81 102 VAL A O 1
ATOM 694 N N . GLU A 1 103 ? 3.764 8.163 -12.296 1.00 95.94 103 GLU A N 1
ATOM 695 C CA . GLU A 1 103 ? 3.578 9.384 -13.083 1.00 95.94 103 GLU A CA 1
ATOM 696 C C . GLU A 1 103 ? 3.119 9.038 -14.518 1.00 95.94 103 GLU A C 1
ATOM 698 O O . GLU A 1 103 ? 2.159 8.284 -14.688 1.00 95.94 103 GLU A O 1
ATOM 703 N N . ASP A 1 104 ? 3.811 9.553 -15.538 1.00 95.62 104 ASP A N 1
ATOM 704 C CA . ASP A 1 104 ? 3.532 9.295 -16.956 1.00 95.62 104 ASP A CA 1
ATOM 705 C C . ASP A 1 104 ? 4.190 8.000 -17.480 1.00 95.62 104 ASP A C 1
ATOM 707 O O . ASP A 1 104 ? 4.134 7.715 -18.673 1.00 95.62 104 ASP A O 1
ATOM 711 N N . VAL A 1 105 ? 4.860 7.211 -16.628 1.00 97.75 105 VAL A N 1
ATOM 712 C CA . VAL A 1 105 ? 5.509 5.957 -17.039 1.00 97.75 105 VAL A CA 1
ATOM 713 C C . VAL A 1 105 ? 4.552 4.784 -16.869 1.00 97.75 105 VAL A C 1
ATOM 715 O O . VAL A 1 105 ? 4.028 4.533 -15.780 1.00 97.75 105 VAL A O 1
ATOM 718 N N . ARG A 1 106 ? 4.394 4.000 -17.938 1.00 97.88 106 ARG A N 1
ATOM 719 C CA . ARG A 1 106 ? 3.538 2.811 -17.969 1.00 97.88 106 ARG A CA 1
ATOM 720 C C . ARG A 1 106 ? 4.352 1.521 -17.885 1.00 97.88 106 ARG A C 1
ATOM 722 O O . ARG A 1 106 ? 5.170 1.245 -18.767 1.00 97.88 106 ARG A O 1
ATOM 729 N N . PHE A 1 107 ? 4.042 0.698 -16.882 1.00 98.19 107 PHE A N 1
ATOM 730 C CA . PHE A 1 107 ? 4.559 -0.661 -16.699 1.00 98.19 107 PHE A CA 1
ATOM 731 C C . PHE A 1 107 ? 3.472 -1.697 -17.013 1.00 98.19 107 PHE A C 1
ATOM 733 O O . PHE A 1 107 ? 2.432 -1.750 -16.347 1.00 98.19 107 PHE A O 1
ATOM 740 N N . GLU A 1 108 ? 3.724 -2.546 -18.011 1.00 97.12 108 GLU A N 1
ATOM 741 C CA . GLU A 1 108 ? 2.800 -3.597 -18.452 1.00 97.12 108 GLU A CA 1
ATOM 742 C C . GLU A 1 108 ? 3.546 -4.917 -18.664 1.00 97.12 108 GLU A C 1
ATOM 744 O O . GLU A 1 108 ? 4.246 -5.117 -19.660 1.00 97.12 108 GLU A O 1
ATOM 749 N N . GLY A 1 109 ? 3.420 -5.830 -17.698 1.00 94.12 109 GLY A N 1
ATOM 750 C CA . GLY A 1 109 ? 4.197 -7.068 -17.688 1.00 94.12 109 GLY A CA 1
ATOM 751 C C . GLY A 1 109 ? 5.699 -6.771 -17.708 1.00 94.12 109 GLY A C 1
ATOM 752 O O . GLY A 1 109 ? 6.229 -6.183 -16.771 1.00 94.12 109 GLY A O 1
ATOM 753 N N . SER A 1 110 ? 6.384 -7.177 -18.780 1.00 92.62 110 SER A N 1
ATOM 754 C CA . SER A 1 110 ? 7.823 -6.930 -18.975 1.00 92.62 110 SER A CA 1
ATOM 755 C C . SER A 1 110 ? 8.141 -5.660 -19.777 1.00 92.62 110 SER A C 1
ATOM 757 O O . SER A 1 110 ? 9.315 -5.387 -20.021 1.00 92.62 110 SER A O 1
ATOM 759 N N . ALA A 1 111 ? 7.132 -4.908 -20.226 1.00 94.94 111 ALA A N 1
ATOM 760 C CA . ALA A 1 111 ? 7.315 -3.701 -21.025 1.00 94.94 111 ALA A CA 1
ATOM 761 C C . ALA A 1 111 ? 7.280 -2.431 -20.161 1.00 94.94 111 ALA A C 1
ATOM 763 O O . ALA A 1 111 ? 6.485 -2.316 -19.226 1.00 94.94 111 ALA A O 1
ATOM 764 N N . VAL A 1 112 ? 8.113 -1.460 -20.538 1.00 96.88 112 VAL A N 1
ATOM 765 C CA . VAL A 1 112 ? 8.095 -0.083 -20.028 1.00 96.88 112 VAL A CA 1
ATOM 766 C C . VAL A 1 112 ? 7.879 0.847 -21.219 1.00 96.88 112 VAL A C 1
ATOM 768 O O . VAL A 1 112 ? 8.554 0.708 -22.240 1.00 96.88 112 VAL A O 1
ATOM 771 N N . SER A 1 113 ? 6.923 1.767 -21.111 1.00 96.44 113 SER A N 1
ATOM 772 C CA . SER A 1 113 ? 6.521 2.672 -22.198 1.00 96.44 113 SER A CA 1
ATOM 773 C C . SER A 1 113 ? 6.181 4.071 -21.674 1.00 96.44 113 SER A C 1
ATOM 775 O O . SER A 1 113 ? 6.199 4.296 -20.467 1.00 96.44 113 SER A O 1
ATOM 777 N N . GLU A 1 114 ? 5.934 5.014 -22.591 1.00 96.38 114 GLU A N 1
ATOM 778 C CA . GLU A 1 114 ? 5.557 6.416 -22.298 1.00 96.38 114 GLU A CA 1
ATOM 779 C C . GLU A 1 114 ? 6.645 7.249 -21.578 1.00 96.38 114 GLU A C 1
ATOM 781 O O . GLU A 1 114 ? 6.457 8.420 -21.265 1.00 96.38 114 GLU A O 1
ATOM 786 N N . VAL A 1 115 ? 7.852 6.693 -21.428 1.00 95.50 115 VAL A N 1
ATOM 787 C CA . VAL A 1 115 ? 9.022 7.400 -20.891 1.00 95.50 115 VAL A CA 1
ATOM 788 C C . VAL A 1 115 ? 9.434 8.548 -21.822 1.00 95.50 115 VAL A C 1
ATOM 790 O O . VAL A 1 115 ? 9.945 8.316 -22.917 1.00 95.50 115 VAL A O 1
ATOM 793 N N . SER A 1 116 ? 9.267 9.792 -21.363 1.00 92.94 116 SER A N 1
ATOM 794 C CA . SER A 1 116 ? 9.645 11.002 -22.117 1.00 92.94 116 SER A CA 1
ATOM 795 C C . SER A 1 116 ? 11.164 11.208 -22.220 1.00 92.94 116 SER A C 1
ATOM 797 O O . SER A 1 116 ? 11.687 11.621 -23.253 1.00 92.94 116 SER A O 1
ATOM 799 N N . THR A 1 117 ? 11.913 10.926 -21.153 1.00 91.06 117 THR A N 1
ATOM 800 C CA . THR A 1 117 ? 13.380 11.027 -21.134 1.00 91.06 117 THR A CA 1
ATOM 801 C C . THR A 1 117 ? 13.948 9.928 -20.253 1.00 91.06 117 THR A C 1
ATOM 803 O O . THR A 1 117 ? 13.540 9.783 -19.103 1.00 91.06 117 THR A O 1
ATOM 806 N N . PHE A 1 118 ? 14.912 9.169 -20.779 1.00 91.25 118 PHE A N 1
ATOM 807 C CA . PHE A 1 118 ? 15.589 8.104 -20.043 1.00 91.25 118 PHE A CA 1
ATOM 808 C C . PHE A 1 118 ? 17.082 8.418 -19.897 1.00 91.25 118 PHE A C 1
ATOM 810 O O . PHE A 1 118 ? 17.866 8.232 -20.826 1.00 91.25 118 PHE A O 1
ATOM 817 N N . GLY A 1 119 ? 17.470 8.949 -18.735 1.00 91.38 119 GLY A N 1
ATOM 818 C CA . GLY A 1 119 ? 18.859 9.294 -18.426 1.00 91.38 119 GLY A CA 1
ATOM 819 C C . GLY A 1 119 ? 19.630 8.105 -17.856 1.00 91.38 119 GLY A C 1
ATOM 820 O O . GLY A 1 119 ? 19.277 7.593 -16.796 1.00 91.38 119 GLY A O 1
ATOM 821 N N . ILE A 1 120 ? 20.707 7.690 -18.526 1.00 91.94 120 ILE A N 1
ATOM 822 C CA . ILE A 1 120 ? 21.562 6.571 -18.102 1.00 91.94 120 ILE A CA 1
ATOM 823 C C . ILE A 1 120 ? 22.987 7.088 -17.917 1.00 91.94 120 ILE A C 1
ATOM 825 O O . ILE A 1 120 ? 23.582 7.619 -18.848 1.00 91.94 120 ILE A O 1
ATOM 829 N N . SER A 1 121 ? 23.541 6.934 -16.714 1.00 94.00 121 SER A N 1
ATOM 830 C CA . SER A 1 121 ? 24.880 7.436 -16.369 1.00 94.00 121 SER A CA 1
ATOM 831 C C . SER A 1 121 ? 26.012 6.430 -16.584 1.00 94.00 121 SER A C 1
ATOM 833 O O . SER A 1 121 ? 27.177 6.815 -16.538 1.00 94.00 121 SER A O 1
ATOM 835 N N . ASN A 1 122 ? 25.691 5.149 -16.784 1.00 93.19 122 ASN A N 1
ATOM 836 C CA . ASN A 1 122 ? 26.679 4.086 -16.955 1.00 93.19 122 ASN A CA 1
ATOM 837 C C . ASN A 1 122 ? 26.418 3.291 -18.244 1.00 93.19 122 ASN A C 1
ATOM 839 O O . ASN A 1 122 ? 26.522 3.843 -19.332 1.00 93.19 122 ASN A O 1
ATOM 843 N N . THR A 1 123 ? 26.087 2.002 -18.155 1.00 92.12 123 THR A N 1
ATOM 844 C CA . THR A 1 123 ? 25.994 1.110 -19.319 1.00 92.12 123 THR A CA 1
ATOM 845 C C . THR A 1 123 ? 24.588 0.549 -19.504 1.00 92.12 123 THR A C 1
ATOM 847 O O . THR A 1 123 ? 23.877 0.286 -18.535 1.00 92.12 123 THR A O 1
ATOM 850 N N . ILE A 1 124 ? 24.207 0.338 -20.766 1.00 91.00 124 ILE A N 1
ATOM 851 C CA . ILE A 1 124 ? 23.072 -0.504 -21.159 1.00 91.00 124 ILE A CA 1
ATOM 852 C C . ILE A 1 124 ? 23.631 -1.887 -21.498 1.00 91.00 124 ILE A C 1
ATOM 854 O O . ILE A 1 124 ? 24.569 -1.988 -22.287 1.00 91.00 124 ILE A O 1
ATOM 858 N N . SER A 1 125 ? 23.055 -2.948 -20.929 1.00 91.75 125 SER A N 1
ATOM 859 C CA . SER A 1 125 ? 23.435 -4.334 -21.224 1.00 91.75 125 SER A CA 1
ATOM 860 C C . SER A 1 125 ? 22.275 -5.078 -21.879 1.00 91.75 125 SER A C 1
ATOM 862 O O . SER A 1 125 ? 21.179 -5.140 -21.328 1.00 91.75 125 SER A O 1
ATOM 864 N N . LEU A 1 126 ? 22.527 -5.642 -23.058 1.00 91.50 126 LEU A N 1
ATOM 865 C CA . LEU A 1 126 ? 21.585 -6.450 -23.825 1.00 91.50 126 LEU A CA 1
ATOM 866 C C . LEU A 1 126 ? 22.094 -7.899 -23.796 1.00 91.50 126 LEU A C 1
ATOM 868 O O . LEU A 1 126 ? 23.059 -8.232 -24.485 1.00 91.50 126 LEU A O 1
ATOM 872 N N . THR A 1 127 ? 21.492 -8.763 -22.973 1.00 91.81 127 THR A N 1
ATOM 873 C CA . THR A 1 127 ? 22.039 -10.093 -22.623 1.00 91.81 127 THR A CA 1
ATOM 874 C C . THR A 1 127 ? 21.232 -11.292 -23.122 1.00 91.81 127 THR A C 1
ATOM 876 O O . THR A 1 127 ? 21.577 -12.429 -22.799 1.00 91.81 127 THR A O 1
ATOM 879 N N . ASN A 1 128 ? 20.172 -11.089 -23.907 1.00 89.56 128 ASN A N 1
ATOM 880 C CA . ASN A 1 128 ? 19.426 -12.210 -24.474 1.00 89.56 128 ASN A CA 1
ATOM 881 C C . ASN A 1 128 ? 20.327 -13.0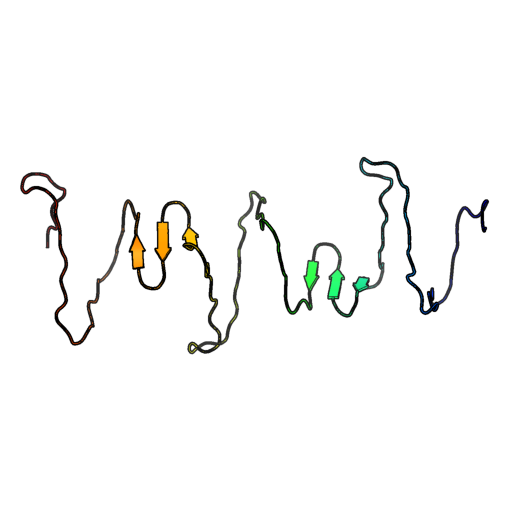38 -25.415 1.00 89.56 128 ASN A C 1
ATOM 883 O O . ASN A 1 128 ? 21.060 -12.482 -26.229 1.00 89.56 128 ASN A O 1
ATOM 887 N N . GLY A 1 129 ? 20.252 -14.371 -25.321 1.00 88.06 129 GLY A N 1
ATOM 888 C CA . GLY A 1 129 ? 21.025 -15.292 -26.166 1.00 88.06 129 GLY A CA 1
ATOM 889 C C . GLY A 1 129 ? 20.590 -15.310 -27.638 1.00 88.06 129 GLY A C 1
ATOM 890 O O . GLY A 1 129 ? 21.295 -15.867 -28.477 1.00 88.06 129 GLY A O 1
ATOM 891 N N . GLY A 1 130 ? 19.433 -14.720 -27.953 1.00 90.81 130 GLY A N 1
ATOM 892 C CA . GLY A 1 130 ? 18.963 -14.491 -29.320 1.00 90.81 130 GLY A CA 1
ATOM 893 C C . GLY A 1 130 ? 19.384 -13.130 -29.901 1.00 90.81 130 GLY A C 1
ATOM 894 O O . GLY A 1 130 ? 20.058 -12.345 -29.236 1.00 90.81 130 GLY A O 1
ATOM 895 N N . PRO A 1 131 ? 18.969 -12.815 -31.142 1.00 88.88 131 PRO A N 1
ATOM 896 C CA . PRO A 1 131 ? 19.173 -11.496 -31.734 1.00 88.88 131 PRO A CA 1
ATOM 897 C C . PRO A 1 131 ? 18.552 -10.389 -30.873 1.00 88.88 131 PRO A C 1
ATOM 899 O O . PRO A 1 131 ? 17.420 -10.512 -30.407 1.00 88.88 131 PRO A O 1
ATOM 902 N N . GLN A 1 132 ? 19.286 -9.295 -30.697 1.00 91.94 132 GLN A N 1
ATOM 903 C CA . GLN A 1 132 ? 18.847 -8.105 -29.970 1.00 91.94 132 GLN A CA 1
ATOM 904 C C . GLN A 1 132 ? 19.012 -6.892 -30.882 1.00 91.94 132 GLN A C 1
ATOM 906 O O . GLN A 1 132 ? 19.964 -6.833 -31.661 1.00 91.94 132 GLN A O 1
ATOM 911 N N . ALA A 1 133 ? 18.088 -5.938 -30.806 1.00 87.12 133 ALA A N 1
ATOM 912 C CA . ALA A 1 133 ? 18.101 -4.754 -31.653 1.00 87.12 133 ALA A CA 1
ATOM 913 C C . ALA A 1 133 ? 17.689 -3.513 -30.861 1.00 87.12 133 ALA A C 1
ATOM 915 O O . ALA A 1 133 ? 16.772 -3.566 -30.043 1.00 87.12 133 ALA A O 1
ATOM 916 N N . ILE A 1 134 ? 18.339 -2.391 -31.165 1.00 87.88 134 ILE A N 1
ATOM 917 C CA . ILE A 1 134 ? 17.874 -1.053 -30.803 1.00 87.88 134 ILE A CA 1
ATOM 918 C C . ILE A 1 134 ? 17.349 -0.431 -32.093 1.00 87.88 134 ILE A C 1
ATOM 920 O O . ILE A 1 134 ? 18.099 -0.282 -33.056 1.00 87.88 134 ILE A O 1
ATOM 924 N N . THR A 1 135 ? 16.058 -0.109 -32.130 1.00 84.00 135 THR A N 1
ATOM 925 C CA . THR A 1 135 ? 15.433 0.528 -33.296 1.00 84.00 135 THR A CA 1
ATOM 926 C C . THR A 1 135 ? 15.154 1.987 -32.971 1.00 84.00 135 THR A C 1
ATOM 928 O O . THR A 1 135 ? 14.395 2.275 -32.052 1.00 84.00 135 THR A O 1
ATOM 931 N N . HIS A 1 136 ? 15.754 2.898 -33.735 1.00 81.56 136 HIS A N 1
ATOM 932 C CA . HIS A 1 136 ? 15.437 4.323 -33.706 1.00 81.56 136 HIS A CA 1
ATOM 933 C C . HIS A 1 136 ? 14.689 4.687 -34.991 1.00 81.56 136 HIS A C 1
ATOM 935 O O . HIS A 1 136 ? 15.163 4.385 -36.085 1.00 81.56 136 HIS A O 1
ATOM 941 N N . THR A 1 137 ? 13.515 5.304 -34.867 1.00 75.06 137 THR A N 1
ATOM 942 C CA . THR A 1 137 ? 12.663 5.679 -36.011 1.00 75.06 137 THR A CA 1
ATOM 943 C C . THR A 1 137 ? 12.637 7.186 -36.272 1.00 75.06 137 THR A C 1
ATOM 945 O O . THR A 1 137 ? 11.791 7.653 -37.032 1.00 75.06 137 THR A O 1
ATOM 948 N N . GLY A 1 138 ? 13.518 7.964 -35.635 1.00 70.75 138 GLY A N 1
ATOM 949 C CA . GLY A 1 138 ? 13.651 9.388 -35.934 1.00 70.75 138 GLY A CA 1
ATOM 950 C C . GLY A 1 138 ? 14.145 9.619 -37.364 1.00 70.75 138 GLY A C 1
ATOM 951 O O . GLY A 1 138 ? 14.904 8.832 -37.925 1.00 70.75 138 GLY A O 1
ATOM 952 N N . THR A 1 139 ? 13.655 10.686 -37.990 1.00 62.16 139 THR A N 1
ATOM 953 C CA . THR A 1 139 ? 14.080 11.107 -39.329 1.00 62.16 139 THR A CA 1
ATOM 954 C C . THR A 1 139 ? 15.494 11.679 -39.286 1.00 62.16 139 THR A C 1
ATOM 956 O O . THR A 1 139 ? 15.736 12.666 -38.592 1.00 62.16 139 THR A O 1
ATOM 959 N N . ILE A 1 140 ? 16.387 11.088 -40.082 1.00 56.81 140 ILE A N 1
ATOM 960 C CA . ILE A 1 140 ? 17.790 11.491 -40.242 1.00 56.81 140 ILE A CA 1
ATOM 961 C C . ILE A 1 140 ? 17.871 12.991 -40.569 1.00 56.81 140 ILE A C 1
ATOM 963 O O . ILE A 1 140 ? 17.355 13.426 -41.602 1.00 56.81 140 ILE A O 1
ATOM 967 N N . GLY A 1 141 ? 18.521 13.780 -39.702 1.00 59.09 141 GLY A N 1
ATOM 968 C CA . GLY A 1 141 ? 18.824 15.199 -39.967 1.00 59.09 141 GLY A CA 1
ATOM 969 C C . GLY A 1 141 ? 18.645 16.197 -38.812 1.00 59.09 141 GLY A C 1
ATOM 970 O O . GLY A 1 141 ? 18.919 17.379 -39.008 1.00 59.09 141 GLY A O 1
ATOM 971 N N . GLY A 1 142 ? 18.219 15.765 -37.621 1.00 56.56 142 GLY A N 1
ATOM 972 C CA . GLY A 1 142 ? 18.178 16.589 -36.401 1.00 56.56 142 GLY A CA 1
ATOM 973 C C . GLY A 1 142 ? 18.963 15.945 -35.254 1.00 56.56 142 GLY A C 1
ATOM 974 O O . GLY A 1 142 ? 19.236 14.751 -35.301 1.00 56.56 142 GLY A O 1
ATOM 975 N N . SER A 1 143 ? 19.302 16.702 -34.202 1.00 58.88 143 SER A N 1
ATOM 976 C CA . SER A 1 143 ? 20.067 16.234 -33.021 1.00 58.88 143 SER A CA 1
ATOM 977 C C . SER A 1 143 ? 19.350 15.180 -32.147 1.00 58.88 143 SER A C 1
ATOM 979 O O . SER A 1 143 ? 19.642 15.067 -30.959 1.00 58.88 143 SER A O 1
ATOM 981 N N . ALA A 1 144 ? 18.369 14.473 -32.706 1.00 59.69 144 ALA A N 1
ATOM 982 C CA . ALA A 1 144 ? 17.525 13.480 -32.055 1.00 59.69 144 ALA A CA 1
ATOM 983 C C . ALA A 1 144 ? 17.885 12.034 -32.450 1.00 59.69 144 ALA A C 1
ATOM 985 O O . ALA A 1 144 ? 17.245 11.113 -31.961 1.00 59.69 144 ALA A O 1
ATOM 986 N N . ASP A 1 145 ? 18.875 11.817 -33.325 1.00 69.94 145 ASP A N 1
ATOM 987 C CA . ASP A 1 145 ? 19.329 10.468 -33.682 1.00 69.94 145 ASP A CA 1
ATOM 988 C C . ASP A 1 145 ? 20.146 9.802 -32.570 1.00 69.94 145 ASP A C 1
ATOM 990 O O . ASP A 1 145 ? 20.898 10.456 -31.839 1.00 69.94 145 ASP A O 1
ATOM 994 N N . LEU A 1 146 ? 20.037 8.467 -32.496 1.00 69.12 146 LEU A N 1
ATOM 995 C CA . LEU A 1 146 ? 20.926 7.633 -31.692 1.00 69.12 146 LEU A CA 1
ATOM 996 C C . LEU A 1 146 ? 22.370 7.860 -32.159 1.00 69.12 146 LEU A C 1
ATOM 998 O O . LEU A 1 146 ? 22.814 7.311 -33.165 1.00 69.12 146 LEU A O 1
ATOM 1002 N N . THR A 1 147 ? 23.090 8.686 -31.410 1.00 62.34 147 THR A N 1
ATOM 1003 C CA . THR A 1 147 ? 24.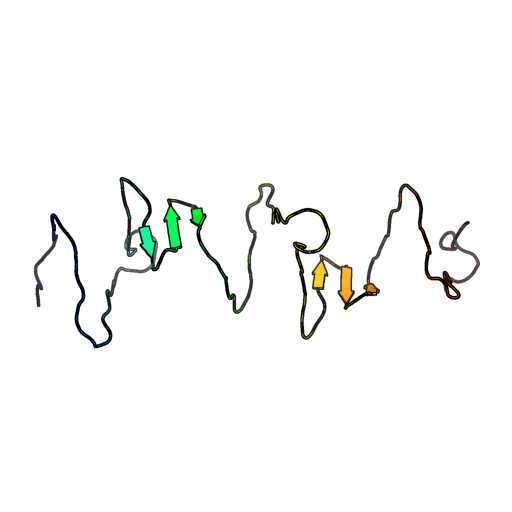512 8.941 -31.619 1.00 62.34 147 THR A CA 1
ATOM 1004 C C . THR A 1 147 ? 25.274 7.946 -30.748 1.00 62.34 147 THR A C 1
ATOM 1006 O O . THR A 1 147 ? 25.310 8.108 -29.529 1.00 62.34 147 THR A O 1
ATOM 1009 N N . VAL A 1 148 ? 25.796 6.882 -31.364 1.00 64.25 148 VAL A N 1
ATOM 1010 C CA . VAL A 1 148 ? 26.698 5.903 -30.726 1.00 64.25 148 VAL A CA 1
ATOM 1011 C C . VAL A 1 148 ? 28.155 6.235 -30.994 1.00 64.25 148 VAL A C 1
ATOM 1013 O O . VAL A 1 148 ? 28.456 6.696 -32.119 1.00 64.25 148 VAL A O 1
#

Foldseek 3Di:
DPVPDPDDDDPDDDDDDDPDDDDDDQPFDPDPDRDDDDDDPPAFDADPNWTHDPPDIDPDPDDDDPDDDDDPDPDDDDDDQPFDPDPPGDDDDADPPAFDDDDQWTHDPPDIDRDPDDDDDDDDDDDDPDDDDDDDPDDPDDPPDDDD

Sequence (148 aa):
ALSAVTSLAASGDFSLTDTSAQTITHTGATGGSSDFTLSSTNGCVLVEGVRFDGNSVSAINTIDVSNTISLSDTAAQTITHTGATGGSADLTVSSTNGCVLVEDVRFEGSAVSEVSTFGISNTISLTNGGPQAITHTGTIGGSADLTV